Protein AF-A0A840A348-F1 (afdb_monomer_lite)

Radius of gyration: 12.26 Å; chains: 1; bounding box: 29×24×31 Å

Foldseek 3Di:
DDKDWDWFWWWKDDPVDDIFTKTKIWIFDDDDPDTPKIKIKIFTPVNDACPVQAPPFMWTDTVVDDIFTWHFPAADDVRRITIIIGDDD

Structure (mmCIF, N/CA/C/O backbone):
data_AF-A0A840A348-F1
#
_entry.id   AF-A0A840A348-F1
#
loop_
_atom_site.group_PDB
_atom_site.id
_atom_site.type_symbol
_atom_site.label_atom_id
_atom_site.label_alt_id
_atom_site.label_comp_id
_atom_site.label_asym_id
_atom_site.label_entity_id
_atom_site.label_seq_id
_atom_site.pdbx_PDB_ins_code
_atom_site.Cartn_x
_atom_site.Cartn_y
_atom_site.Cartn_z
_atom_site.occupancy
_atom_site.B_iso_or_equiv
_atom_site.auth_seq_id
_atom_site.auth_comp_id
_atom_site.auth_asym_id
_atom_site.auth_atom_id
_atom_site.pdbx_PDB_model_num
ATOM 1 N N . MET A 1 1 ? 16.018 0.393 -16.817 1.00 68.62 1 MET A N 1
ATOM 2 C CA . MET A 1 1 ? 15.093 0.720 -15.712 1.00 68.62 1 MET A CA 1
ATOM 3 C C . MET A 1 1 ? 13.827 1.270 -16.332 1.00 68.62 1 MET A C 1
ATOM 5 O O . MET A 1 1 ? 13.940 2.004 -17.309 1.00 68.62 1 MET A O 1
ATOM 9 N N . VAL A 1 2 ? 12.661 0.859 -15.841 1.00 78.81 2 VAL A N 1
ATOM 10 C CA . VAL A 1 2 ? 11.358 1.303 -16.355 1.00 78.81 2 VAL A CA 1
ATOM 11 C C . VAL A 1 2 ? 10.589 1.946 -15.209 1.00 78.81 2 VAL A C 1
ATOM 13 O O . VAL A 1 2 ? 10.485 1.352 -14.135 1.00 78.81 2 VAL A O 1
ATOM 16 N N . TYR A 1 3 ? 10.068 3.147 -15.457 1.00 80.38 3 TYR A N 1
ATOM 17 C CA . TYR A 1 3 ? 9.155 3.846 -14.562 1.00 80.38 3 TYR A CA 1
ATOM 18 C C . TYR A 1 3 ? 7.740 3.677 -15.094 1.00 80.38 3 TYR A C 1
ATOM 20 O O . TYR A 1 3 ? 7.485 3.918 -16.275 1.00 80.38 3 TYR A O 1
ATOM 28 N N . SER A 1 4 ? 6.823 3.265 -14.230 1.00 83.56 4 SER A N 1
ATOM 29 C CA . SER A 1 4 ? 5.403 3.223 -14.564 1.00 83.56 4 SER A CA 1
ATOM 30 C C . SER A 1 4 ? 4.586 3.833 -13.441 1.00 83.56 4 SER A C 1
ATOM 32 O O . SER A 1 4 ? 4.829 3.545 -12.269 1.00 83.56 4 SER A O 1
ATOM 34 N N . THR A 1 5 ? 3.619 4.666 -13.811 1.00 86.19 5 THR A N 1
ATOM 35 C CA . THR A 1 5 ? 2.594 5.153 -12.891 1.00 86.19 5 THR A CA 1
ATOM 36 C C . THR A 1 5 ? 1.353 4.293 -13.069 1.00 86.19 5 THR A C 1
ATOM 38 O O . THR A 1 5 ? 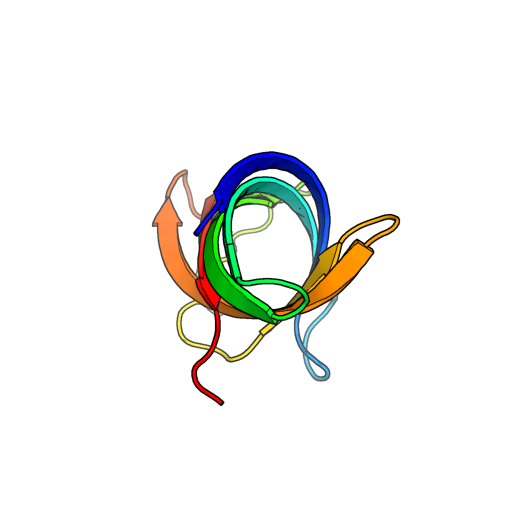0.898 4.078 -14.195 1.00 86.19 5 THR A O 1
ATOM 41 N N . LYS A 1 6 ? 0.824 3.766 -11.967 1.00 88.38 6 LYS A N 1
ATOM 42 C CA . LYS A 1 6 ? -0.378 2.933 -11.954 1.00 88.38 6 LYS A CA 1
ATOM 43 C C . LYS A 1 6 ? -1.343 3.421 -10.893 1.00 88.38 6 LYS A C 1
ATOM 45 O O . LYS A 1 6 ? -0.937 3.732 -9.779 1.00 88.38 6 LYS A O 1
ATOM 50 N N . GLN A 1 7 ? -2.620 3.423 -11.241 1.00 92.25 7 GLN A N 1
ATOM 51 C CA . GLN A 1 7 ? -3.705 3.585 -10.287 1.00 92.25 7 GLN A CA 1
ATOM 52 C C . GLN A 1 7 ? -4.338 2.226 -10.020 1.00 92.25 7 GLN A C 1
ATOM 54 O O . GLN A 1 7 ? -4.346 1.356 -10.894 1.00 92.25 7 GLN A O 1
ATOM 59 N N . GLY A 1 8 ? -4.861 2.042 -8.817 1.00 92.56 8 GLY A N 1
ATOM 60 C CA . GLY A 1 8 ? -5.505 0.794 -8.454 1.00 92.56 8 GLY A CA 1
ATOM 61 C C . GLY A 1 8 ? -6.148 0.834 -7.084 1.00 92.56 8 GLY A C 1
ATOM 62 O O . GLY A 1 8 ? -6.286 1.883 -6.444 1.00 92.56 8 GLY A O 1
ATOM 63 N N . SER A 1 9 ? -6.544 -0.347 -6.639 1.00 95.19 9 SER A N 1
ATOM 64 C CA . SER A 1 9 ? -7.075 -0.578 -5.310 1.00 95.19 9 SER A CA 1
ATOM 65 C C . SER A 1 9 ? -6.422 -1.774 -4.654 1.00 95.19 9 SER A C 1
ATOM 67 O O . SER A 1 9 ? -5.707 -2.553 -5.285 1.00 95.19 9 SER A O 1
ATOM 69 N N . GLY A 1 10 ? -6.609 -1.848 -3.347 1.00 94.44 10 GLY A N 1
ATOM 70 C CA . GLY A 1 10 ? -6.084 -2.928 -2.552 1.00 94.44 10 GLY A CA 1
ATOM 71 C C . GLY A 1 10 ? -6.457 -2.767 -1.096 1.00 94.44 10 GLY A C 1
ATOM 72 O O . GLY A 1 10 ? -7.350 -1.997 -0.725 1.00 94.44 10 GLY A O 1
ATOM 73 N N . VAL A 1 11 ? -5.724 -3.491 -0.270 1.00 94.94 11 VAL A N 1
ATOM 74 C CA . VAL A 1 11 ? -5.952 -3.568 1.162 1.00 94.94 11 VAL A CA 1
ATOM 75 C C . VAL A 1 11 ? -4.635 -3.337 1.893 1.00 94.94 11 VAL A C 1
ATOM 77 O O . VAL A 1 11 ? -3.625 -3.960 1.569 1.00 94.94 11 VAL A O 1
ATOM 80 N N . LEU A 1 12 ? -4.641 -2.424 2.861 1.00 94.88 12 LEU A N 1
ATOM 81 C CA . LEU A 1 12 ? -3.493 -2.063 3.684 1.00 94.88 12 LEU A CA 1
ATOM 82 C C . LEU A 1 12 ? -3.718 -2.517 5.123 1.00 94.88 12 LEU A C 1
ATOM 84 O O . LEU A 1 12 ? -4.732 -2.182 5.722 1.00 94.88 12 LEU A O 1
ATOM 88 N N . GLY A 1 13 ? -2.747 -3.183 5.730 1.00 91.69 13 GLY A N 1
ATOM 89 C CA . GLY A 1 13 ? -2.771 -3.378 7.176 1.00 91.69 13 GLY A CA 1
ATOM 90 C C . GLY A 1 13 ? -1.614 -4.216 7.683 1.00 91.69 13 GLY A C 1
ATOM 91 O O . GLY A 1 13 ? -0.626 -4.425 6.980 1.00 91.69 13 GLY A O 1
ATOM 92 N N . THR A 1 14 ? -1.726 -4.676 8.924 1.00 86.06 14 THR A N 1
ATOM 93 C CA . THR A 1 14 ? -0.744 -5.562 9.563 1.00 86.06 14 THR A CA 1
ATOM 94 C C . THR A 1 14 ? -1.403 -6.888 9.930 1.00 86.06 14 THR A C 1
ATOM 96 O O . THR A 1 14 ? -2.601 -7.067 9.733 1.00 86.06 14 THR A O 1
ATOM 99 N N . GLN A 1 15 ? -0.633 -7.840 10.464 1.00 77.81 15 GLN A N 1
ATOM 100 C CA . GLN A 1 15 ? -1.227 -9.056 11.035 1.00 77.81 15 GLN A CA 1
ATOM 101 C C . GLN A 1 15 ? -2.023 -8.773 12.319 1.00 77.81 15 GLN A C 1
ATOM 103 O O . GLN A 1 15 ? -2.939 -9.520 12.647 1.00 77.81 15 GLN A O 1
ATOM 108 N N . GLU A 1 16 ? -1.671 -7.709 13.044 1.00 77.94 16 GLU A N 1
ATOM 109 C CA . GLU A 1 16 ? -2.232 -7.383 14.361 1.00 77.94 16 GLU A CA 1
ATOM 110 C C . GLU A 1 16 ? -3.365 -6.348 14.291 1.00 77.94 16 GLU A C 1
ATOM 112 O O . GLU A 1 16 ? -4.179 -6.260 15.208 1.00 77.94 16 GLU A O 1
ATOM 117 N N . GLN A 1 17 ? -3.435 -5.564 13.212 1.00 77.88 17 GLN A N 1
ATOM 118 C CA . GLN A 1 17 ? -4.433 -4.516 13.021 1.00 77.88 17 GLN A CA 1
ATOM 119 C C . GLN A 1 17 ? -5.381 -4.828 11.857 1.00 77.88 17 GLN A C 1
ATOM 121 O O . GLN A 1 17 ? -4.985 -5.495 10.902 1.00 77.88 17 GLN A O 1
ATOM 126 N N . PRO A 1 18 ? -6.626 -4.314 11.893 1.00 80.00 18 PRO A N 1
ATOM 127 C CA . PRO A 1 18 ? -7.581 -4.508 10.813 1.00 80.00 18 PRO A CA 1
ATOM 128 C C . PRO A 1 18 ? -7.043 -4.033 9.464 1.00 80.00 18 PRO A C 1
ATOM 130 O O . PRO A 1 18 ? -6.457 -2.957 9.348 1.00 80.00 18 PRO A O 1
ATOM 133 N N . LEU A 1 19 ? -7.313 -4.839 8.447 1.00 88.50 19 LEU A N 1
ATOM 134 C CA . LEU A 1 19 ? -7.071 -4.522 7.052 1.00 88.50 19 LEU A CA 1
ATOM 135 C C . LEU A 1 19 ? -8.022 -3.401 6.574 1.00 88.50 19 LEU A C 1
ATOM 137 O O . LEU A 1 19 ? -9.237 -3.511 6.723 1.00 88.50 19 LEU A O 1
ATOM 141 N N . GLU A 1 20 ? -7.470 -2.340 5.986 1.00 92.75 20 GLU A N 1
ATOM 142 C CA . GLU A 1 20 ? -8.175 -1.154 5.486 1.00 92.75 20 GLU A CA 1
ATOM 143 C C . GLU A 1 20 ? -8.201 -1.140 3.953 1.00 92.75 20 GLU A C 1
ATOM 145 O O . GLU A 1 20 ? -7.165 -1.268 3.299 1.00 92.75 20 GLU A O 1
ATOM 150 N N . ALA A 1 21 ? -9.380 -0.951 3.356 1.00 94.38 21 ALA A N 1
ATOM 151 C CA . ALA A 1 21 ? -9.507 -0.860 1.905 1.00 94.38 21 ALA A CA 1
ATOM 152 C C . ALA A 1 21 ? -9.041 0.517 1.410 1.00 94.38 21 ALA A C 1
ATOM 154 O O . ALA A 1 21 ? -9.531 1.553 1.863 1.00 94.38 21 ALA A O 1
ATOM 155 N N . VAL A 1 22 ? -8.133 0.534 0.435 1.00 95.31 22 VAL A N 1
ATOM 156 C CA . VAL A 1 22 ? -7.498 1.760 -0.062 1.00 95.31 22 VAL A CA 1
ATOM 157 C C . VAL A 1 22 ? -7.557 1.857 -1.583 1.00 95.31 22 VAL A C 1
ATOM 159 O O . VAL A 1 22 ? -7.609 0.860 -2.306 1.00 95.31 22 VAL A O 1
ATOM 162 N N . THR A 1 23 ? -7.531 3.087 -2.084 1.00 95.75 23 THR A N 1
ATOM 163 C CA . THR A 1 23 ? -7.198 3.393 -3.483 1.00 95.75 23 THR A CA 1
ATOM 164 C C . THR A 1 23 ? -5.842 4.065 -3.531 1.00 95.75 23 THR A C 1
ATOM 166 O O . THR A 1 23 ? -5.524 4.840 -2.627 1.00 95.75 23 THR A O 1
ATOM 169 N N . PHE A 1 24 ? -5.057 3.800 -4.570 1.00 93.69 24 PHE A N 1
ATOM 170 C CA . PHE A 1 24 ? -3.711 4.344 -4.674 1.00 93.69 24 PHE A CA 1
ATOM 171 C C . PHE A 1 24 ? -3.358 4.809 -6.083 1.00 93.69 24 PHE A C 1
ATOM 173 O O . PHE A 1 24 ? -3.859 4.279 -7.074 1.00 93.69 24 PHE A O 1
ATOM 180 N N . GLU A 1 25 ? -2.425 5.755 -6.146 1.00 94.25 25 GLU A N 1
ATOM 181 C CA . GLU A 1 25 ? -1.620 6.066 -7.322 1.00 94.25 25 GLU A CA 1
ATOM 182 C C . GLU A 1 25 ? -0.149 5.828 -6.966 1.00 94.25 25 GLU A C 1
ATOM 184 O O . GLU A 1 25 ? 0.381 6.435 -6.033 1.00 94.25 25 GLU A O 1
ATOM 189 N N . ALA A 1 26 ? 0.497 4.901 -7.672 1.00 91.38 26 ALA A N 1
ATOM 190 C CA . ALA A 1 26 ? 1.848 4.438 -7.389 1.00 91.38 26 ALA A CA 1
ATOM 191 C C . ALA A 1 26 ? 2.781 4.698 -8.566 1.00 91.38 26 ALA A C 1
ATOM 193 O O . ALA A 1 26 ? 2.460 4.365 -9.707 1.00 91.38 26 ALA A O 1
ATOM 194 N N . THR A 1 27 ? 3.968 5.219 -8.271 1.00 90.25 27 THR A N 1
ATOM 195 C CA . THR A 1 27 ? 5.103 5.211 -9.193 1.00 90.25 27 THR A CA 1
ATOM 196 C C . THR A 1 27 ? 6.011 4.049 -8.823 1.00 90.25 27 THR A C 1
ATOM 198 O O . THR A 1 27 ? 6.479 3.944 -7.687 1.00 90.25 27 THR A O 1
ATOM 201 N N . ILE A 1 28 ? 6.225 3.157 -9.786 1.00 87.06 28 ILE A N 1
ATOM 202 C CA . ILE A 1 28 ? 6.974 1.916 -9.611 1.00 87.06 28 ILE A CA 1
ATOM 203 C C . ILE A 1 28 ? 8.195 1.962 -10.514 1.00 87.06 28 ILE A C 1
ATOM 205 O O . ILE A 1 28 ? 8.068 2.094 -11.736 1.00 87.06 28 ILE A O 1
ATOM 209 N N . GLU A 1 29 ? 9.364 1.796 -9.911 1.00 86.56 29 GLU A N 1
ATOM 210 C CA . GLU A 1 29 ? 10.604 1.535 -10.620 1.00 86.56 29 GLU A CA 1
ATOM 211 C C . GLU A 1 29 ? 10.929 0.050 -10.516 1.00 86.56 29 GLU A C 1
ATOM 213 O O . GLU A 1 29 ? 11.040 -0.514 -9.421 1.00 86.56 29 GLU A O 1
ATOM 218 N N . HIS A 1 30 ? 11.112 -0.598 -11.661 1.00 80.94 30 HIS A N 1
ATOM 219 C CA . HIS A 1 30 ? 11.505 -1.998 -11.692 1.00 80.94 30 HIS A CA 1
ATOM 220 C C . HIS A 1 30 ? 12.619 -2.260 -12.707 1.00 80.94 30 HIS A C 1
ATOM 222 O O . HIS A 1 30 ? 12.776 -1.576 -13.728 1.00 80.94 30 HIS A O 1
ATOM 228 N N . ALA A 1 31 ? 13.411 -3.285 -12.405 1.00 81.75 31 ALA A N 1
ATOM 229 C CA . ALA A 1 31 ? 14.405 -3.847 -13.303 1.00 81.75 31 ALA A CA 1
ATOM 230 C C . ALA A 1 31 ? 14.112 -5.335 -13.479 1.00 81.75 31 ALA A C 1
ATOM 232 O O . ALA A 1 31 ? 14.149 -6.103 -12.517 1.00 81.75 31 ALA A O 1
ATOM 233 N N . GLN A 1 32 ? 13.811 -5.734 -14.719 1.00 81.00 32 GLN A N 1
ATOM 234 C CA . GLN A 1 32 ? 13.363 -7.090 -15.045 1.00 81.00 32 GLN A CA 1
ATOM 235 C C . GLN A 1 32 ? 12.157 -7.477 -14.164 1.00 81.00 32 GLN A C 1
ATOM 237 O O . GLN A 1 32 ? 11.116 -6.824 -14.256 1.00 81.00 32 GLN A O 1
ATOM 242 N N . ASN A 1 33 ? 12.317 -8.471 -13.285 1.00 72.50 33 ASN A N 1
ATOM 243 C CA . ASN A 1 33 ? 11.259 -9.011 -12.426 1.00 72.50 33 ASN A CA 1
ATOM 244 C C . ASN A 1 33 ? 11.312 -8.494 -10.976 1.00 72.50 33 ASN A C 1
ATOM 246 O O . ASN A 1 33 ? 10.573 -8.989 -10.128 1.00 72.50 33 ASN A O 1
ATOM 250 N N . SER A 1 34 ? 12.178 -7.522 -10.678 1.00 76.75 34 SER A N 1
ATOM 251 C CA . SER A 1 34 ? 12.368 -6.997 -9.324 1.00 76.75 34 SER A CA 1
ATOM 252 C C . SER A 1 34 ? 11.903 -5.550 -9.227 1.00 76.75 34 SER A C 1
ATOM 254 O O . SER A 1 34 ? 12.356 -4.695 -9.991 1.00 76.75 34 SER A O 1
ATOM 256 N N . ILE A 1 35 ? 11.035 -5.271 -8.252 1.00 81.50 35 ILE A N 1
ATOM 257 C CA . ILE A 1 35 ? 10.690 -3.901 -7.861 1.00 81.50 35 ILE A CA 1
ATOM 258 C C . ILE A 1 35 ? 11.885 -3.326 -7.095 1.00 81.50 35 ILE A C 1
ATOM 260 O O . ILE A 1 35 ? 12.317 -3.907 -6.099 1.00 81.50 35 ILE A O 1
ATOM 264 N N . LEU A 1 36 ? 12.426 -2.214 -7.590 1.00 81.56 36 LEU A N 1
ATOM 265 C CA . LEU A 1 36 ? 13.558 -1.505 -6.990 1.00 81.56 36 LEU A CA 1
ATOM 266 C C . LEU A 1 36 ? 13.080 -0.387 -6.065 1.00 81.56 36 LEU A C 1
ATOM 268 O O . LEU A 1 36 ? 13.592 -0.243 -4.958 1.00 81.56 36 LEU A O 1
ATOM 272 N N . SER A 1 37 ? 12.077 0.375 -6.505 1.00 83.69 37 SER A N 1
ATOM 273 C CA . SER A 1 37 ? 11.438 1.409 -5.700 1.00 83.69 37 SER A CA 1
ATOM 274 C C . SER A 1 37 ? 9.928 1.434 -5.949 1.00 83.69 37 SER A C 1
ATOM 276 O O . SER A 1 37 ? 9.436 1.123 -7.037 1.00 83.69 37 SER A O 1
ATOM 278 N N . PHE A 1 38 ? 9.181 1.757 -4.898 1.00 88.75 38 PHE A N 1
ATOM 279 C CA . PHE A 1 38 ? 7.738 1.963 -4.938 1.00 88.75 38 PHE A CA 1
ATOM 280 C C . PHE A 1 38 ? 7.430 3.130 -4.015 1.00 88.75 38 PHE A C 1
ATOM 282 O O . PHE A 1 38 ? 7.793 3.095 -2.836 1.00 88.75 38 PHE A O 1
ATOM 289 N N . ILE A 1 39 ? 6.783 4.146 -4.577 1.00 91.44 39 ILE A N 1
ATOM 290 C CA . ILE A 1 39 ? 6.215 5.272 -3.843 1.00 91.44 39 ILE A CA 1
ATOM 291 C C . ILE A 1 39 ? 4.762 5.378 -4.277 1.00 91.44 39 ILE A C 1
ATOM 293 O O . ILE A 1 39 ? 4.482 5.466 -5.475 1.00 91.44 39 ILE A O 1
ATOM 297 N N . ALA A 1 40 ? 3.838 5.366 -3.323 1.00 93.56 40 ALA A N 1
ATOM 298 C CA . ALA A 1 40 ? 2.418 5.485 -3.622 1.00 93.56 40 ALA A CA 1
ATOM 299 C C . ALA A 1 40 ? 1.735 6.491 -2.712 1.00 93.56 40 ALA A C 1
ATOM 301 O O . ALA A 1 40 ? 1.973 6.498 -1.507 1.00 93.56 40 ALA A O 1
ATOM 302 N N . LYS A 1 41 ? 0.841 7.298 -3.285 1.00 95.25 41 LYS A N 1
ATOM 303 C CA . LYS A 1 41 ? -0.138 8.057 -2.513 1.00 95.25 41 LYS A CA 1
ATOM 304 C C . LYS A 1 41 ? -1.409 7.224 -2.411 1.00 95.25 41 LYS A C 1
ATOM 306 O O . LYS A 1 41 ? -1.937 6.777 -3.428 1.00 95.25 41 LYS A O 1
ATOM 311 N N . ILE A 1 42 ? -1.873 6.995 -1.189 1.00 95.06 42 ILE A N 1
ATOM 312 C CA . ILE A 1 42 ? -3.056 6.191 -0.888 1.00 95.06 42 ILE A CA 1
ATOM 313 C C . ILE A 1 42 ? -4.123 7.031 -0.199 1.00 95.06 42 ILE A C 1
ATOM 315 O O . ILE A 1 42 ? -3.799 8.003 0.480 1.00 95.06 42 ILE A O 1
ATOM 319 N N . ARG A 1 43 ? -5.383 6.617 -0.340 1.00 95.19 43 ARG A N 1
ATOM 320 C CA . ARG A 1 43 ? -6.523 7.142 0.416 1.00 95.19 43 ARG A CA 1
ATOM 321 C C . ARG A 1 43 ? -7.389 5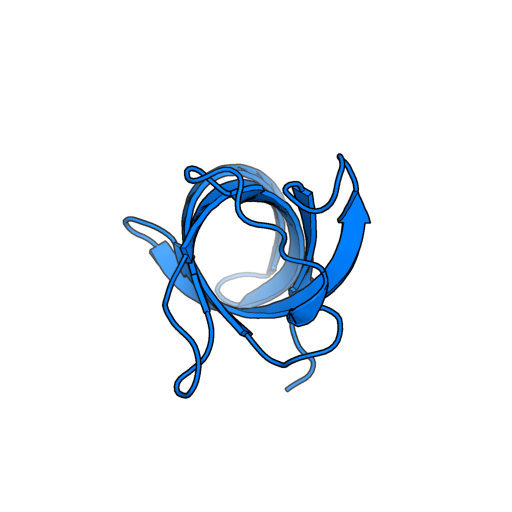.991 0.921 1.00 95.19 43 ARG A C 1
ATOM 323 O O . ARG A 1 43 ? -7.659 5.058 0.157 1.00 95.19 43 ARG A O 1
ATOM 330 N N . THR A 1 44 ? -7.820 6.046 2.181 1.00 93.38 44 THR A N 1
ATOM 331 C CA . THR A 1 44 ? -8.765 5.063 2.735 1.00 93.38 44 THR A CA 1
ATOM 332 C C . THR A 1 44 ? -10.146 5.228 2.114 1.00 93.38 44 THR A C 1
ATOM 334 O O . THR A 1 44 ? -10.615 6.339 1.872 1.00 93.38 44 THR A O 1
ATOM 337 N N . ARG A 1 45 ? -10.830 4.115 1.838 1.00 92.38 45 ARG A N 1
ATOM 338 C CA . ARG A 1 45 ? -12.215 4.163 1.340 1.00 92.38 45 ARG A CA 1
ATOM 339 C C . ARG A 1 45 ? -13.213 4.469 2.451 1.00 92.38 45 ARG A C 1
ATOM 341 O O . ARG A 1 45 ? -14.273 5.020 2.175 1.00 92.38 45 ARG A O 1
ATOM 348 N N . SER A 1 46 ? -12.887 4.102 3.689 1.00 89.88 46 SER A N 1
ATOM 349 C CA . SER A 1 46 ? -13.723 4.371 4.862 1.00 89.88 46 SER A CA 1
ATOM 350 C C . SER A 1 46 ? -13.598 5.806 5.389 1.00 89.88 46 SER A C 1
ATOM 352 O O . SER A 1 46 ? -14.434 6.226 6.187 1.00 89.88 46 SER A O 1
ATOM 354 N N . GLY A 1 47 ? -12.558 6.547 4.984 1.00 87.69 47 GLY A N 1
ATOM 355 C CA . GLY A 1 47 ? -12.192 7.834 5.583 1.00 87.69 47 GLY A CA 1
ATOM 356 C C . GLY A 1 47 ? -11.517 7.702 6.953 1.00 87.69 47 GLY A C 1
ATOM 357 O O . GLY A 1 47 ? -11.315 8.702 7.641 1.00 87.69 47 GLY A O 1
ATOM 358 N N . ARG A 1 48 ? -11.174 6.479 7.389 1.00 88.75 48 ARG A N 1
ATOM 359 C CA . ARG A 1 48 ? -10.429 6.259 8.630 1.00 88.75 48 ARG A CA 1
ATOM 360 C C . ARG A 1 48 ? -9.043 6.895 8.534 1.00 88.75 48 ARG A C 1
ATOM 362 O O . ARG A 1 48 ? -8.365 6.781 7.513 1.00 88.75 48 ARG A O 1
ATOM 369 N N . SER A 1 49 ? -8.616 7.507 9.635 1.00 90.81 49 SER A N 1
ATOM 370 C CA . SER A 1 49 ? -7.267 8.049 9.763 1.00 90.81 49 SER A CA 1
ATOM 371 C C . SER A 1 49 ? -6.212 6.940 9.820 1.00 90.81 49 SER A C 1
ATOM 373 O O . SER A 1 49 ? -6.331 5.985 10.588 1.00 90.81 49 SER A O 1
ATOM 375 N N . LEU A 1 50 ? -5.154 7.106 9.033 1.00 91.81 50 LEU A N 1
ATOM 376 C CA . LEU A 1 50 ? -3.966 6.260 8.949 1.00 91.81 50 LEU A CA 1
ATOM 377 C C . LEU A 1 50 ? -2.826 6.750 9.855 1.00 91.81 50 LEU A C 1
ATOM 379 O O . LEU A 1 50 ? -1.751 6.151 9.865 1.00 91.81 50 LEU A O 1
ATOM 383 N N . ALA A 1 51 ? -3.024 7.834 10.613 1.00 91.56 51 ALA A N 1
ATOM 384 C CA . ALA A 1 51 ? -1.972 8.447 11.428 1.00 91.56 51 ALA A CA 1
ATOM 385 C C . ALA A 1 51 ? -1.346 7.469 12.439 1.00 91.56 51 ALA A C 1
ATOM 387 O O . ALA A 1 51 ? -0.135 7.491 12.648 1.00 91.56 51 ALA A O 1
ATOM 388 N N . GLU A 1 52 ? -2.156 6.575 13.009 1.00 89.88 52 GLU A N 1
ATOM 389 C CA . GLU A 1 52 ? -1.726 5.554 13.975 1.00 89.88 52 GLU A CA 1
ATOM 390 C C . GLU A 1 52 ? -0.811 4.490 13.349 1.00 89.88 52 GLU A C 1
ATOM 392 O O . GLU A 1 52 ? -0.024 3.856 14.048 1.00 89.88 52 GLU A O 1
ATOM 397 N N . LEU A 1 53 ? -0.877 4.314 12.026 1.00 89.00 53 LEU A N 1
ATOM 398 C CA . LEU A 1 53 ? -0.098 3.333 11.267 1.00 89.00 53 LEU A CA 1
ATOM 399 C C . LEU A 1 53 ? 1.245 3.892 10.765 1.00 89.00 53 LEU A C 1
ATOM 401 O O . LEU A 1 53 ? 2.057 3.152 10.203 1.00 89.00 53 LEU A O 1
ATOM 405 N N . LYS A 1 54 ? 1.499 5.195 10.946 1.00 90.81 54 LYS A N 1
ATOM 406 C CA . LYS A 1 54 ? 2.723 5.855 10.476 1.00 90.81 54 LYS A CA 1
ATOM 407 C C . LYS A 1 54 ? 3.969 5.241 11.117 1.00 90.81 54 LYS A C 1
ATOM 409 O O . LYS A 1 54 ? 4.054 5.121 12.334 1.00 90.81 54 LYS A O 1
ATOM 414 N N . GLY A 1 55 ? 4.961 4.903 10.289 1.00 87.44 55 GLY A N 1
ATOM 415 C CA . GLY A 1 55 ? 6.222 4.302 10.738 1.00 87.44 55 GLY A CA 1
ATOM 416 C C . GLY A 1 55 ? 6.152 2.811 11.093 1.00 87.44 55 GLY A C 1
ATOM 417 O O . GLY A 1 55 ? 7.175 2.244 11.465 1.00 87.44 55 GLY A O 1
ATOM 418 N N . GLN A 1 56 ? 4.987 2.167 10.973 1.00 89.19 56 GLN A N 1
ATOM 419 C CA . GLN A 1 56 ? 4.860 0.719 11.148 1.00 89.19 56 GLN A CA 1
ATOM 420 C C . GLN A 1 56 ? 5.159 -0.024 9.839 1.00 89.19 56 GLN A C 1
ATOM 422 O O . GLN A 1 56 ? 4.960 0.513 8.747 1.00 89.19 56 GLN A O 1
ATOM 427 N N . ASN A 1 57 ? 5.594 -1.282 9.950 1.00 90.62 57 ASN A N 1
ATOM 428 C CA . ASN A 1 57 ? 5.674 -2.190 8.808 1.00 90.62 57 ASN A CA 1
ATOM 429 C C . ASN A 1 57 ? 4.276 -2.707 8.478 1.00 90.62 57 ASN A C 1
ATOM 431 O O . ASN A 1 57 ? 3.659 -3.412 9.276 1.00 90.62 57 ASN A O 1
ATOM 435 N N . LEU A 1 58 ? 3.796 -2.355 7.295 1.00 93.56 58 LEU A N 1
ATOM 436 C CA . LEU A 1 58 ? 2.488 -2.721 6.780 1.00 93.56 58 LEU A CA 1
ATOM 437 C C . LEU A 1 58 ? 2.649 -3.638 5.569 1.00 93.56 58 LEU A C 1
ATOM 439 O O . LEU A 1 58 ? 3.708 -3.718 4.943 1.00 93.56 58 LEU A O 1
ATOM 443 N N . VAL A 1 59 ? 1.561 -4.299 5.206 1.00 93.81 59 VAL A N 1
ATOM 444 C CA . VAL A 1 59 ? 1.420 -5.006 3.939 1.00 93.81 59 VAL A CA 1
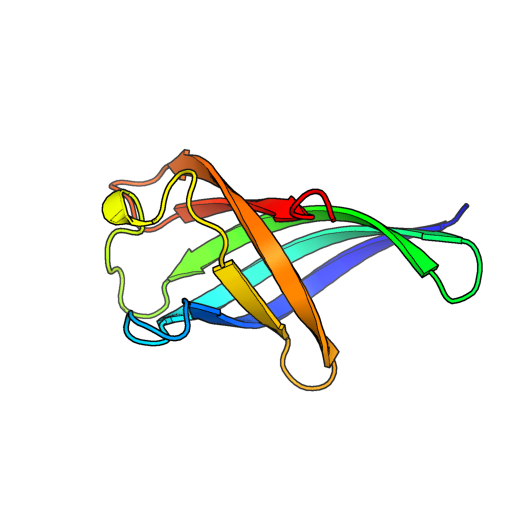ATOM 445 C C . VAL A 1 59 ? 0.346 -4.300 3.123 1.00 93.81 59 VAL A C 1
ATOM 447 O O . VAL A 1 59 ? -0.772 -4.115 3.599 1.00 93.81 59 VAL A O 1
ATOM 450 N N . LEU A 1 60 ? 0.692 -3.911 1.897 1.00 93.69 60 LEU A N 1
ATOM 451 C CA . LEU A 1 60 ? -0.259 -3.498 0.871 1.00 93.69 60 LEU A CA 1
ATOM 452 C C . LEU A 1 60 ? -0.478 -4.668 -0.084 1.00 93.69 60 LEU A C 1
ATOM 454 O O . LEU A 1 60 ? 0.419 -5.032 -0.845 1.00 93.69 60 LEU A O 1
ATOM 458 N N . GLN A 1 61 ? -1.673 -5.242 -0.063 1.00 93.38 61 GLN A N 1
ATOM 459 C CA . GLN A 1 61 ? -2.105 -6.235 -1.035 1.00 93.38 61 GLN A CA 1
ATOM 460 C C . GLN A 1 61 ? -2.845 -5.530 -2.171 1.00 93.38 61 GLN A C 1
ATOM 462 O O . GLN A 1 61 ? -3.932 -5.001 -1.958 1.00 93.38 61 GLN A O 1
ATOM 467 N N . ILE A 1 62 ? -2.236 -5.491 -3.357 1.00 90.56 62 ILE A N 1
ATOM 468 C CA . ILE A 1 62 ? -2.826 -4.876 -4.552 1.00 90.56 62 ILE A CA 1
ATOM 469 C C . ILE A 1 62 ? -3.816 -5.858 -5.189 1.00 90.56 62 ILE A C 1
ATOM 471 O O . ILE A 1 62 ? -3.487 -7.034 -5.359 1.00 90.56 62 ILE A O 1
ATOM 475 N N . ASP A 1 63 ? -4.995 -5.371 -5.576 1.00 91.31 63 ASP A N 1
ATOM 476 C CA . ASP A 1 63 ? -5.983 -6.165 -6.312 1.00 91.31 63 ASP A CA 1
ATOM 477 C C . ASP A 1 63 ? -5.377 -6.648 -7.643 1.00 91.31 63 ASP A C 1
ATOM 479 O O . ASP A 1 63 ? -4.763 -5.868 -8.374 1.00 91.31 63 ASP A O 1
ATOM 483 N N . ASP A 1 64 ? -5.500 -7.948 -7.937 1.00 86.62 64 ASP A N 1
ATOM 484 C CA . ASP A 1 64 ? -4.887 -8.619 -9.101 1.00 86.62 64 ASP A CA 1
ATOM 485 C C . ASP A 1 64 ? -3.349 -8.476 -9.203 1.00 86.62 64 ASP A C 1
ATOM 487 O O . ASP A 1 64 ? -2.751 -8.679 -10.265 1.00 86.62 64 ASP A O 1
ATOM 491 N N . GLY A 1 65 ? -2.685 -8.129 -8.096 1.00 84.19 65 GLY A N 1
ATOM 492 C CA . GLY A 1 65 ? -1.259 -7.824 -8.041 1.00 84.19 65 GLY A CA 1
ATOM 493 C C . GLY A 1 65 ? -0.512 -8.508 -6.890 1.00 84.19 65 GLY A C 1
ATOM 494 O O . GLY A 1 65 ? -1.040 -9.388 -6.207 1.00 84.19 65 GLY A O 1
ATOM 495 N N . PRO A 1 66 ? 0.763 -8.136 -6.678 1.00 85.31 66 PRO A N 1
ATOM 496 C CA . PRO A 1 66 ? 1.558 -8.658 -5.575 1.00 85.31 66 PRO A CA 1
ATOM 497 C C . PRO A 1 66 ? 1.171 -8.019 -4.233 1.00 85.31 66 PRO A C 1
ATOM 499 O O . PRO A 1 66 ? 0.672 -6.893 -4.173 1.00 85.31 66 PRO A O 1
ATOM 502 N N . ALA A 1 67 ? 1.497 -8.716 -3.143 1.00 89.69 67 ALA A N 1
ATOM 503 C CA . ALA A 1 67 ? 1.561 -8.124 -1.812 1.00 89.69 67 ALA A CA 1
ATOM 504 C C . ALA A 1 67 ? 2.942 -7.492 -1.585 1.00 89.69 67 ALA A C 1
ATOM 506 O O . ALA A 1 67 ? 3.971 -8.120 -1.850 1.00 89.69 67 ALA A O 1
ATOM 507 N N . LEU A 1 68 ? 2.966 -6.255 -1.095 1.00 90.69 68 LEU A N 1
ATOM 508 C CA . LEU A 1 68 ? 4.178 -5.471 -0.876 1.00 90.69 68 LEU A CA 1
ATOM 509 C C . LEU A 1 68 ? 4.316 -5.113 0.602 1.00 90.69 68 LEU A C 1
ATOM 511 O O . LEU A 1 68 ? 3.373 -4.610 1.208 1.00 90.69 68 LEU A O 1
ATOM 515 N N . GLY A 1 69 ? 5.506 -5.327 1.165 1.00 92.94 69 GLY A N 1
ATOM 516 C CA . GLY A 1 69 ? 5.879 -4.737 2.449 1.00 92.94 69 GLY A CA 1
ATOM 517 C C . GLY A 1 69 ? 6.109 -3.239 2.270 1.00 92.94 69 GLY A C 1
ATOM 518 O O . GLY A 1 69 ? 6.943 -2.837 1.453 1.00 92.94 69 GLY A O 1
ATOM 519 N N . VAL A 1 70 ? 5.356 -2.421 2.995 1.00 93.88 70 VAL A N 1
ATOM 520 C CA . VAL A 1 70 ? 5.365 -0.963 2.859 1.00 93.88 70 VAL A CA 1
ATOM 521 C C . VAL A 1 70 ? 5.344 -0.276 4.215 1.00 93.88 70 VAL A C 1
ATOM 523 O O . VAL A 1 70 ? 4.890 -0.831 5.212 1.00 93.88 70 VAL A O 1
ATOM 526 N N . MET A 1 71 ? 5.776 0.977 4.236 1.00 94.56 71 MET A N 1
ATOM 527 C CA . MET A 1 71 ? 5.703 1.836 5.408 1.00 94.56 71 MET A CA 1
ATOM 528 C C . MET A 1 71 ? 5.097 3.180 5.023 1.00 94.56 71 MET A C 1
ATOM 530 O O . MET A 1 71 ? 5.447 3.762 3.994 1.00 94.56 71 MET A O 1
ATOM 534 N N . ILE A 1 72 ? 4.216 3.697 5.878 1.00 94.25 72 ILE A N 1
ATOM 535 C CA . ILE A 1 72 ? 3.714 5.066 5.762 1.00 94.25 72 ILE A CA 1
ATOM 536 C C . ILE A 1 72 ? 4.807 6.032 6.224 1.00 94.25 72 ILE A C 1
ATOM 538 O O . ILE A 1 72 ? 5.175 6.049 7.402 1.00 94.25 72 ILE A O 1
ATOM 542 N N . VAL A 1 73 ? 5.295 6.865 5.304 1.00 93.62 73 VAL A N 1
ATOM 543 C CA . VAL A 1 73 ? 6.322 7.889 5.574 1.00 93.62 73 VAL A CA 1
ATOM 544 C C . VAL A 1 73 ? 5.713 9.264 5.844 1.00 93.62 73 VAL A C 1
ATOM 546 O O . VAL A 1 73 ? 6.261 10.064 6.607 1.00 93.62 73 VAL A O 1
ATOM 549 N N . HIS A 1 74 ? 4.542 9.534 5.273 1.00 94.25 74 HIS A N 1
ATOM 550 C CA . HIS A 1 74 ? 3.839 10.801 5.426 1.00 94.25 74 HIS A CA 1
ATOM 551 C C . HIS A 1 74 ? 2.324 10.582 5.432 1.00 94.25 74 HIS A C 1
ATOM 553 O O . HIS A 1 74 ? 1.844 9.637 4.815 1.00 94.25 74 HIS A O 1
ATOM 559 N N . VAL A 1 75 ? 1.589 11.436 6.145 1.00 93.94 75 VAL A N 1
ATOM 560 C CA . VAL A 1 75 ? 0.124 11.3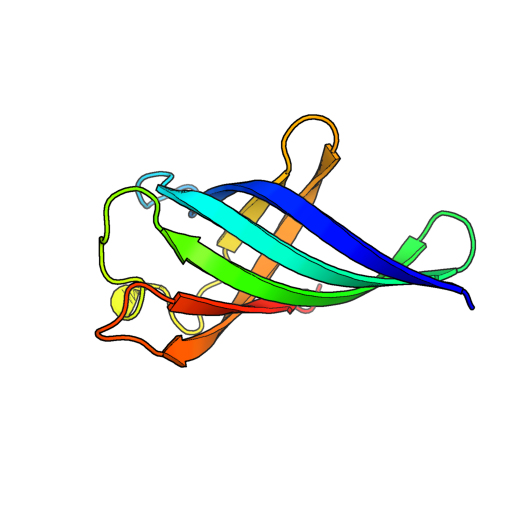87 6.269 1.00 93.94 75 VAL A CA 1
ATOM 561 C C . VAL A 1 75 ? -0.406 12.795 6.022 1.00 93.94 75 VAL A C 1
ATOM 563 O O . VAL A 1 75 ? 0.127 13.749 6.588 1.00 93.94 75 VAL A O 1
ATOM 566 N N . GLU A 1 76 ? -1.429 12.908 5.184 1.00 91.19 76 GLU A N 1
ATOM 567 C CA . GLU A 1 76 ? -2.060 14.154 4.737 1.00 91.19 76 GLU A CA 1
ATOM 568 C C . GLU A 1 76 ? -3.586 14.081 4.946 1.00 91.19 76 GLU A C 1
ATOM 570 O O . GLU A 1 76 ? -4.102 13.087 5.455 1.00 91.19 76 GLU A O 1
ATOM 575 N N . GLY A 1 77 ? -4.315 15.147 4.590 1.00 74.12 77 GLY A N 1
ATOM 576 C CA . GLY A 1 77 ? -5.780 15.113 4.449 1.00 74.12 77 GLY A CA 1
ATOM 577 C C . GLY A 1 77 ? -6.544 14.636 5.689 1.00 74.12 77 GLY A C 1
ATOM 578 O O . GLY A 1 77 ? -7.145 13.579 5.676 1.00 74.12 77 GLY A O 1
ATOM 579 N N . ASN A 1 78 ? -6.516 15.360 6.812 1.00 84.06 78 ASN A N 1
ATOM 580 C CA . ASN A 1 78 ? -7.163 14.924 8.071 1.00 84.06 78 ASN A CA 1
ATOM 581 C C . ASN A 1 78 ? -6.792 13.496 8.553 1.00 84.06 78 ASN A C 1
ATOM 583 O O . ASN A 1 78 ? -7.405 12.988 9.492 1.00 84.06 78 ASN A O 1
ATOM 587 N N . GLY A 1 79 ? -5.775 12.863 7.960 1.00 86.50 79 GLY A N 1
ATOM 588 C CA . GLY A 1 79 ? -5.338 11.511 8.268 1.00 86.50 79 GLY A CA 1
ATOM 589 C C . GLY A 1 79 ? -5.774 10.430 7.279 1.00 86.50 79 GLY A C 1
ATOM 590 O O . GLY A 1 79 ? -5.277 9.318 7.411 1.00 86.50 79 GLY A O 1
ATOM 591 N N . ASP A 1 80 ? -6.669 10.690 6.324 1.00 88.44 80 ASP A N 1
ATOM 592 C CA . ASP A 1 80 ? -7.200 9.648 5.426 1.00 88.44 80 ASP A CA 1
ATOM 593 C C . ASP A 1 80 ? -6.308 9.365 4.203 1.00 88.44 80 ASP A C 1
ATOM 595 O O . ASP A 1 80 ? -6.463 8.334 3.540 1.00 88.44 80 ASP A O 1
ATOM 599 N N . GLU A 1 81 ? -5.339 10.244 3.940 1.00 93.00 81 GLU A N 1
ATOM 600 C CA . GLU A 1 81 ? -4.340 10.121 2.885 1.00 93.00 81 GLU A CA 1
ATOM 601 C C . GLU A 1 81 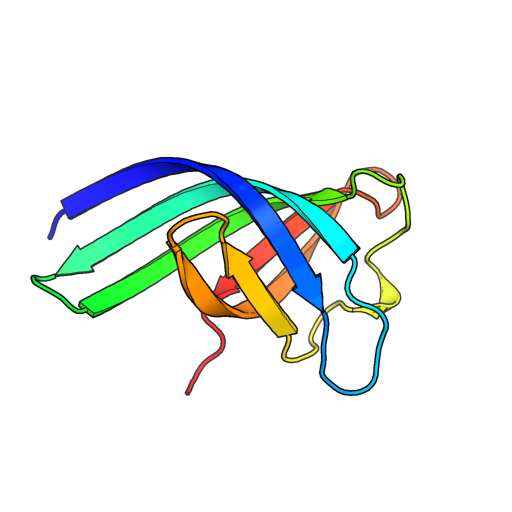? -2.950 9.832 3.445 1.00 93.00 81 GLU A C 1
ATOM 603 O O . GLU A 1 81 ? -2.534 10.393 4.459 1.00 93.00 81 GLU A O 1
ATOM 608 N N . ALA A 1 82 ? -2.181 8.994 2.753 1.00 94.75 82 ALA A N 1
ATOM 609 C CA . ALA A 1 82 ? -0.816 8.684 3.155 1.00 94.75 82 ALA A CA 1
ATOM 610 C C . ALA A 1 82 ? 0.117 8.451 1.966 1.00 94.75 82 ALA A C 1
ATOM 612 O O . ALA A 1 82 ? -0.303 8.008 0.899 1.00 94.75 82 ALA A O 1
ATOM 613 N N . VAL A 1 83 ? 1.405 8.715 2.176 1.00 94.69 83 VAL A N 1
ATOM 614 C CA . VAL A 1 83 ? 2.482 8.334 1.260 1.00 94.69 83 VAL A CA 1
ATOM 615 C C . VAL A 1 83 ? 3.153 7.076 1.796 1.00 94.69 83 VAL A C 1
ATOM 617 O O . VAL A 1 83 ? 3.604 7.042 2.946 1.00 94.69 83 VAL A O 1
ATOM 620 N N . LEU A 1 84 ? 3.217 6.055 0.950 1.00 94.19 84 LEU A N 1
ATOM 621 C CA . LEU A 1 84 ? 3.846 4.767 1.200 1.00 94.19 84 LEU A CA 1
ATOM 622 C C . LEU A 1 84 ? 5.177 4.662 0.467 1.00 94.19 84 LEU A C 1
ATOM 624 O O . LEU A 1 84 ? 5.250 5.030 -0.703 1.00 94.19 84 LEU A O 1
ATOM 628 N N . ASN A 1 85 ? 6.160 4.046 1.119 1.00 94.06 85 ASN A N 1
ATOM 629 C CA . ASN A 1 85 ? 7.384 3.547 0.492 1.00 94.06 85 ASN A CA 1
ATOM 630 C C . ASN A 1 85 ? 7.508 2.034 0.693 1.00 94.06 85 ASN A C 1
ATOM 632 O O . ASN A 1 85 ? 6.914 1.497 1.629 1.00 94.06 85 ASN A O 1
ATOM 636 N N . LEU A 1 86 ? 8.326 1.358 -0.125 1.00 91.50 86 LEU A N 1
ATOM 637 C CA . LEU A 1 86 ? 8.780 0.002 0.216 1.00 91.50 86 LEU A CA 1
ATOM 638 C C . LEU A 1 86 ? 9.414 0.004 1.602 1.00 91.50 86 LEU A C 1
ATOM 640 O O . LEU A 1 86 ? 10.284 0.831 1.889 1.00 91.50 86 LEU A O 1
ATOM 644 N N . SER A 1 87 ? 9.016 -0.957 2.429 1.00 86.00 87 SER A N 1
ATOM 645 C CA . SER A 1 87 ? 9.747 -1.227 3.657 1.00 86.00 87 SER A CA 1
ATOM 646 C C . SER A 1 87 ? 11.139 -1.761 3.307 1.00 86.00 87 SER A C 1
ATOM 648 O O . SER A 1 87 ? 11.260 -2.609 2.413 1.00 86.00 87 SER A O 1
ATOM 650 N N . PRO A 1 88 ? 12.196 -1.295 3.995 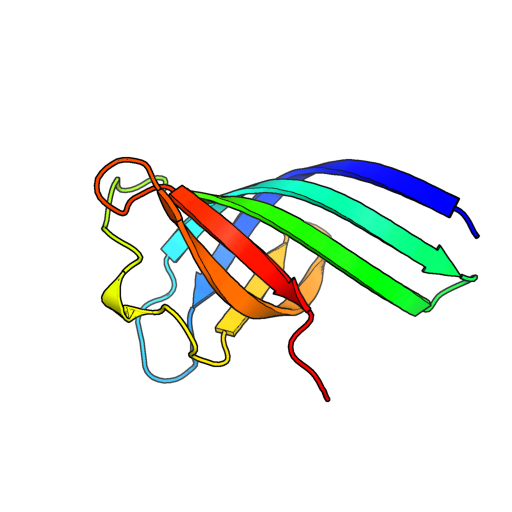1.00 72.12 88 PRO A N 1
ATOM 651 C CA . PRO A 1 88 ? 13.488 -1.955 3.922 1.00 72.12 88 PRO A CA 1
ATOM 652 C C . PRO A 1 88 ? 13.327 -3.419 4.354 1.00 72.12 88 PRO A C 1
ATOM 654 O O . PRO A 1 88 ? 12.569 -3.712 5.281 1.00 72.12 88 PRO A O 1
ATOM 657 N N . ARG A 1 89 ? 13.988 -4.322 3.623 1.00 59.03 89 ARG A N 1
ATOM 658 C CA . ARG A 1 89 ? 14.017 -5.755 3.944 1.00 59.03 89 ARG A CA 1
ATOM 659 C C . ARG A 1 89 ? 14.750 -6.018 5.249 1.00 59.03 89 ARG A C 1
ATOM 661 O O . ARG A 1 89 ? 15.766 -5.326 5.482 1.00 59.03 89 ARG A O 1
#

Secondary structure (DSSP, 8-state):
-EEEEEEEEEEEE-SSS--EEEEEEEEEEEETTEEEEEEEEEEESS----GGGTTSEEEEEETTS-EEEEEEEEEEGGGTEEEEEEPP-

Organism: NCBI:txid98513

pLDDT: mean 88.4, std 6.92, range [59.03, 95.75]

Sequence (89 aa):
MVYSTKQGSGVLGTQEQPLEAVTFEATIEHAQNSILSFIAKIRTRSGRSLAELKGQNLVLQIDDGPALGVMIVHVEGNGDEAVLNLSPR